Protein AF-X6LEM1-F1 (afdb_monomer_lite)

Radius of gyration: 56.2 Å; chains: 1; bounding box: 98×53×168 Å

Foldseek 3Di:
DDDDDDPDPPDDFPDPDDPVCVVVCQVPPGQANWDDAPLVVLPDRDIDGPVCNVVCCVVCVVVSVVSVVVVVVVVVVVVVVVVVVVVVVVVVVVVVVVVVVVVVVVVVVVVVVVVVVVVVVVVVVVVVVVVVVVVVVVVVVVVVVVVDDDPDDPPPPPDDDDDD

Secondary structure (DSSP, 8-state):
----------------S-GGGHHHHHHHT-TT-EEE-TTGGGT---EEEHHHHHHHHHHTHHHHHHHHHHHHHHHHHHHHHHHHHHHHHHHHHHHHHHHHHHHHHHHHHHHHHHHHHHHHHHHHHHHHHHHHHHHHHHHHHHHHHHT-----------------

pLDDT: mean 88.64, std 16.5, range [39.25, 98.75]

Structure (mmCIF, N/CA/C/O backbone):
data_AF-X6LEM1-F1
#
_entry.id   AF-X6LEM1-F1
#
loop_
_atom_site.group_PDB
_atom_site.id
_atom_site.type_symbol
_atom_site.label_atom_id
_atom_site.label_alt_id
_atom_site.label_comp_id
_atom_site.label_asym_id
_atom_site.label_entity_id
_atom_site.label_seq_id
_atom_site.pdbx_PDB_ins_code
_atom_site.Cartn_x
_atom_site.Cartn_y
_atom_site.Cartn_z
_atom_site.occupancy
_atom_site.B_iso_or_equiv
_atom_site.auth_seq_id
_atom_site.auth_comp_id
_atom_site.auth_asym_id
_atom_site.auth_atom_id
_atom_site.pdbx_PDB_model_num
ATOM 1 N N . GLN A 1 1 ? -36.127 6.067 22.546 1.00 42.09 1 GLN A N 1
ATOM 2 C CA . GLN A 1 1 ? -37.006 6.436 23.670 1.00 42.09 1 GLN A CA 1
ATOM 3 C C . GLN A 1 1 ? -37.015 5.297 24.682 1.00 42.09 1 GLN A C 1
ATOM 5 O O . GLN A 1 1 ? -37.610 4.272 24.396 1.00 42.09 1 GLN A O 1
ATOM 10 N N . GLN A 1 2 ? -36.311 5.453 25.802 1.00 39.25 2 GLN A N 1
ATOM 11 C CA . GLN A 1 2 ? -36.543 4.756 27.075 1.00 39.25 2 GLN A CA 1
ATOM 12 C C . GLN A 1 2 ? -35.743 5.546 28.118 1.00 39.25 2 GLN A C 1
ATOM 14 O O . GLN A 1 2 ? -34.521 5.449 28.180 1.00 39.25 2 GLN A O 1
ATOM 19 N N . LEU A 1 3 ? -36.446 6.439 28.815 1.00 43.25 3 LEU A N 1
ATOM 20 C CA . LEU A 1 3 ? -35.965 7.140 30.000 1.00 43.25 3 LEU A CA 1
ATOM 21 C C . LEU A 1 3 ? -36.114 6.147 31.152 1.00 43.25 3 LEU A C 1
ATOM 23 O O . LEU A 1 3 ? -37.238 5.764 31.473 1.00 43.25 3 LEU A O 1
ATOM 27 N N . ILE A 1 4 ? -34.996 5.676 31.697 1.00 44.19 4 ILE A N 1
ATOM 28 C CA . ILE A 1 4 ? -34.988 4.930 32.952 1.00 44.19 4 ILE A CA 1
ATOM 29 C C . ILE A 1 4 ? -34.729 5.974 34.034 1.00 44.19 4 ILE A C 1
ATOM 31 O O . ILE A 1 4 ? -33.676 6.607 34.069 1.00 44.19 4 ILE A O 1
ATOM 35 N N . ASP A 1 5 ? -35.768 6.203 34.825 1.00 52.66 5 ASP A N 1
ATOM 36 C CA . ASP A 1 5 ? -35.771 6.989 36.048 1.00 52.66 5 ASP A CA 1
ATOM 37 C C . ASP A 1 5 ? -35.060 6.156 37.129 1.00 52.66 5 ASP A C 1
ATOM 39 O O . ASP A 1 5 ? -35.633 5.222 37.690 1.00 52.66 5 ASP A O 1
ATOM 43 N N . GLU A 1 6 ? -33.765 6.406 37.329 1.00 47.38 6 GLU A N 1
ATOM 44 C CA . GLU A 1 6 ? -32.977 5.815 38.413 1.00 47.38 6 GLU A CA 1
ATOM 45 C C . GLU A 1 6 ? -32.971 6.788 39.590 1.00 47.38 6 GLU A C 1
ATOM 47 O O . GLU A 1 6 ? -32.517 7.928 39.464 1.00 47.38 6 GLU A O 1
ATOM 52 N N . GLY A 1 7 ? -33.474 6.326 40.738 1.00 49.59 7 GLY A N 1
ATOM 53 C CA . GLY A 1 7 ? -33.470 7.058 41.999 1.00 49.59 7 GLY A CA 1
ATOM 54 C C . GLY A 1 7 ? -32.094 7.651 42.293 1.00 49.59 7 GLY A C 1
ATOM 55 O O . GLY A 1 7 ? -31.158 6.946 42.662 1.00 49.59 7 GLY A O 1
ATOM 56 N N . ASN A 1 8 ? -31.975 8.965 42.105 1.00 54.59 8 ASN A N 1
ATOM 57 C CA . ASN A 1 8 ? -30.767 9.720 42.395 1.00 54.59 8 ASN A CA 1
ATOM 58 C C . ASN A 1 8 ? -30.574 9.794 43.915 1.00 54.59 8 ASN A C 1
ATOM 60 O O . ASN A 1 8 ? -31.014 10.748 44.561 1.00 54.59 8 ASN A O 1
ATOM 64 N N . GLU A 1 9 ? -29.856 8.827 44.489 1.00 63.34 9 GLU A N 1
ATOM 65 C CA . GLU A 1 9 ? -29.040 9.134 45.660 1.00 63.34 9 GLU A CA 1
ATOM 66 C C . GLU A 1 9 ? -28.117 10.289 45.267 1.00 63.34 9 GLU A C 1
ATOM 68 O O . GLU A 1 9 ? -27.316 10.203 44.334 1.00 63.34 9 GLU A O 1
ATOM 73 N N . LYS A 1 10 ? -28.318 11.435 45.916 1.00 73.56 10 LYS A N 1
ATOM 74 C CA . LYS A 1 10 ? -27.646 12.685 45.581 1.00 73.56 10 LYS A CA 1
ATOM 75 C C . LYS A 1 10 ? -26.188 12.587 46.032 1.00 73.56 10 LYS A C 1
ATOM 77 O O . LYS A 1 10 ? -25.861 12.967 47.153 1.00 73.56 10 LYS A O 1
ATOM 82 N N . ILE A 1 11 ? -25.324 12.046 45.172 1.00 78.12 11 ILE A N 1
ATOM 83 C CA . ILE A 1 11 ? -23.876 12.009 45.400 1.00 78.12 11 ILE A CA 1
ATOM 84 C C . ILE A 1 11 ? -23.400 13.459 45.510 1.00 78.12 11 ILE A C 1
ATOM 86 O O . ILE A 1 11 ? -23.630 14.263 44.606 1.00 78.12 11 ILE A O 1
ATOM 90 N N . ASN A 1 12 ? -22.766 13.800 46.629 1.00 86.44 12 ASN A N 1
ATOM 91 C CA . ASN A 1 12 ? -22.193 15.118 46.866 1.00 86.44 12 ASN A CA 1
ATOM 92 C C . ASN A 1 12 ? -20.684 14.993 47.106 1.00 86.44 12 ASN A C 1
ATOM 94 O O . ASN A 1 12 ? -20.219 13.975 47.617 1.00 86.44 12 ASN A O 1
ATOM 98 N N . CYS A 1 13 ? -19.933 16.027 46.740 1.00 90.75 13 CYS A N 1
ATOM 99 C CA . CYS A 1 13 ? -18.527 16.165 47.101 1.00 90.75 13 CYS A CA 1
ATOM 100 C C . CYS A 1 13 ? -18.437 17.164 48.256 1.00 90.75 13 CYS A C 1
ATOM 102 O O . CYS A 1 13 ? -18.924 18.288 48.148 1.00 90.75 13 CYS A O 1
ATOM 104 N N . ASP A 1 14 ? -17.830 16.752 49.360 1.00 90.81 14 ASP A N 1
ATOM 105 C CA . ASP A 1 14 ? -17.640 17.542 50.577 1.00 90.81 14 ASP A CA 1
ATOM 106 C C . ASP A 1 14 ? -16.186 18.013 50.745 1.00 90.81 14 ASP A C 1
ATOM 108 O O . ASP A 1 14 ? -15.745 18.327 51.852 1.00 90.81 14 ASP A O 1
ATOM 112 N N . PHE A 1 15 ? -15.426 18.078 49.645 1.00 93.69 15 PHE A N 1
ATOM 113 C CA . PHE A 1 15 ? -14.033 18.508 49.667 1.00 93.69 15 PHE A CA 1
ATOM 114 C C . PHE A 1 15 ? -13.891 19.901 50.296 1.00 93.69 15 PHE A C 1
ATOM 116 O O . PHE A 1 15 ? -14.340 20.903 49.743 1.00 93.69 15 PHE A O 1
ATOM 123 N N . ASN A 1 16 ? -13.206 19.956 51.438 1.00 92.81 16 ASN A N 1
ATOM 124 C CA . ASN A 1 16 ? -12.912 21.185 52.177 1.00 92.81 16 ASN A CA 1
ATOM 125 C C . ASN A 1 16 ? -11.396 21.350 52.409 1.00 92.81 16 ASN A C 1
ATOM 127 O O . ASN A 1 16 ? -10.943 21.667 53.508 1.00 92.81 16 ASN A O 1
ATOM 131 N N . GLY A 1 17 ? -10.594 21.030 51.387 1.00 92.56 17 GLY A N 1
ATOM 132 C CA . GLY A 1 17 ? -9.131 21.085 51.432 1.00 92.56 17 GLY A CA 1
ATOM 133 C C . GLY A 1 17 ? -8.534 22.346 50.799 1.00 92.56 17 GLY A C 1
ATOM 134 O O . GLY A 1 17 ? -9.226 23.190 50.237 1.00 92.56 17 GLY A O 1
ATOM 135 N N . GLU A 1 18 ? -7.205 22.462 50.859 1.00 94.94 18 GLU A N 1
ATOM 136 C CA . GLU A 1 18 ? -6.472 23.533 50.176 1.00 94.94 18 GLU A CA 1
ATOM 137 C C . GLU A 1 18 ? -6.657 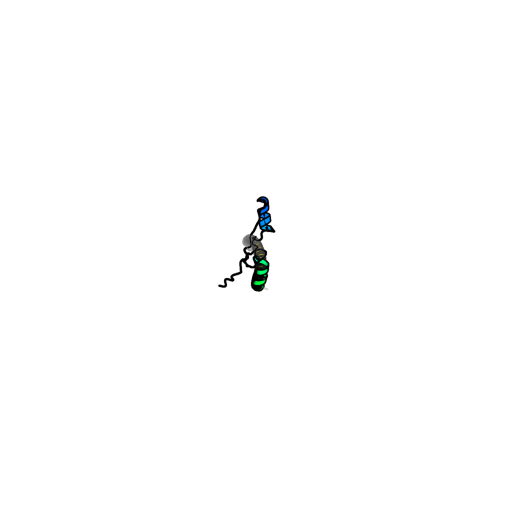23.469 48.654 1.00 94.94 18 GLU A C 1
ATOM 139 O O . GLU A 1 18 ? -6.594 22.392 48.061 1.00 94.94 18 GLU A O 1
ATOM 144 N N . MET A 1 19 ? -6.743 24.633 47.999 1.00 92.19 19 MET A N 1
ATOM 145 C CA . MET A 1 19 ? -6.864 24.741 46.536 1.00 92.19 19 MET A CA 1
ATOM 146 C C . MET A 1 19 ? -5.771 23.961 45.782 1.00 92.19 19 MET A C 1
ATOM 148 O O . MET A 1 19 ? -6.034 23.362 44.745 1.00 92.19 19 MET A O 1
ATOM 152 N N . LYS A 1 20 ? -4.545 23.899 46.326 1.00 95.75 20 LYS A N 1
ATOM 153 C CA . LYS A 1 20 ? -3.427 23.139 45.736 1.00 95.75 20 LYS A CA 1
ATOM 154 C C . LYS A 1 20 ? -3.691 21.628 45.648 1.00 95.75 20 LYS A C 1
ATOM 156 O O . LYS A 1 20 ? -3.052 20.961 44.844 1.00 95.75 20 LYS A O 1
ATOM 161 N N . LYS A 1 21 ? -4.610 21.096 46.461 1.00 94.50 21 LYS A N 1
ATOM 162 C CA . LYS A 1 21 ? -5.002 19.677 46.492 1.00 94.50 21 LYS A CA 1
ATOM 163 C C . LYS A 1 21 ? -6.263 19.386 45.672 1.00 94.50 21 LYS A C 1
ATOM 165 O O . LYS A 1 21 ? -6.665 18.233 45.586 1.00 94.50 21 LYS A O 1
ATOM 170 N N . LEU A 1 22 ? -6.887 20.406 45.074 1.00 92.56 22 LEU A N 1
ATOM 171 C CA . LEU A 1 22 ? -8.146 20.249 44.346 1.00 92.56 22 LEU A CA 1
ATOM 172 C C . LEU A 1 22 ? -8.002 19.323 43.134 1.00 92.56 22 LEU A C 1
ATOM 174 O O . LEU A 1 22 ? -8.814 18.421 42.977 1.00 92.56 22 LEU A O 1
ATOM 178 N N . ASN A 1 23 ? -6.970 19.511 42.308 1.00 92.00 23 ASN A N 1
ATOM 179 C CA . ASN A 1 23 ? -6.772 18.677 41.115 1.00 92.00 23 ASN A CA 1
ATOM 180 C C . ASN A 1 23 ? -6.530 17.212 41.489 1.00 92.00 23 ASN A C 1
ATOM 182 O O . ASN A 1 23 ? -7.180 16.325 40.954 1.00 92.00 23 ASN A O 1
ATOM 186 N N . ASP A 1 24 ? -5.667 16.972 42.478 1.00 93.94 24 ASP A N 1
ATOM 187 C CA . ASP A 1 24 ? -5.421 15.628 43.004 1.00 93.94 24 ASP A CA 1
ATOM 188 C C . ASP A 1 24 ? -6.706 14.981 43.546 1.00 93.94 24 ASP A C 1
ATOM 190 O O . ASP A 1 24 ? -6.990 13.816 43.268 1.00 93.94 24 ASP A O 1
ATOM 194 N N . HIS A 1 25 ? -7.538 15.750 44.256 1.00 93.44 25 HIS A N 1
ATOM 195 C CA . HIS A 1 25 ? -8.850 15.280 44.679 1.00 93.44 25 HIS A CA 1
ATOM 196 C C . HIS A 1 25 ? -9.734 14.923 43.481 1.00 93.44 25 HIS A C 1
ATOM 198 O O . HIS A 1 25 ? -10.260 13.815 43.459 1.00 93.44 25 HIS A O 1
ATOM 204 N N . VAL A 1 26 ? -9.898 15.823 42.505 1.00 89.88 26 VAL A N 1
ATOM 205 C CA . VAL A 1 26 ? -10.730 15.591 41.312 1.00 89.88 26 VAL A CA 1
ATOM 206 C C . VAL A 1 26 ? -10.301 14.317 40.596 1.00 89.88 26 VAL A C 1
ATOM 208 O O . VAL A 1 26 ? -11.139 13.447 40.375 1.00 89.88 26 VAL A O 1
ATOM 211 N N . ASP A 1 27 ? -9.010 14.155 40.328 1.00 88.44 27 ASP A N 1
ATOM 212 C CA . ASP A 1 27 ? -8.512 13.041 39.524 1.00 88.44 27 ASP A CA 1
ATOM 213 C C . ASP A 1 27 ? -8.575 11.703 40.274 1.00 88.44 27 ASP A C 1
ATOM 215 O O . ASP A 1 27 ? -8.965 10.682 39.700 1.00 88.44 27 ASP A O 1
ATOM 219 N N . ASN A 1 28 ? -8.238 11.696 41.569 1.00 88.00 28 ASN A N 1
ATOM 220 C CA . ASN A 1 28 ? -7.981 10.450 42.296 1.00 88.00 28 ASN A CA 1
ATOM 221 C C . ASN A 1 28 ? -9.092 10.040 43.270 1.00 88.00 28 ASN A C 1
ATOM 223 O O . ASN A 1 28 ? -9.246 8.849 43.557 1.00 88.00 28 ASN A O 1
ATOM 227 N N . SER A 1 29 ? -9.851 11.001 43.804 1.00 87.69 29 SER A N 1
ATOM 228 C CA . SER A 1 29 ? -10.697 10.778 44.989 1.00 87.69 29 SER A CA 1
ATOM 229 C C . SER A 1 29 ? -12.124 11.316 44.875 1.00 87.69 29 SER A C 1
ATOM 231 O O . SER A 1 29 ? -12.985 10.904 45.651 1.00 87.69 29 SER A O 1
ATOM 233 N N . CYS A 1 30 ? -12.398 12.233 43.949 1.00 90.56 30 CYS A N 1
ATOM 234 C CA . CYS A 1 30 ? -13.679 12.915 43.871 1.00 90.56 30 CYS A CA 1
ATOM 235 C C . CYS A 1 30 ? -14.769 11.945 43.409 1.00 90.56 30 CYS A C 1
ATOM 237 O O . CYS A 1 30 ? -14.671 11.386 42.313 1.00 90.56 30 CYS A O 1
ATOM 239 N N . PRO A 1 31 ? -15.852 11.768 44.187 1.00 87.31 31 PRO A N 1
ATOM 240 C CA . PRO A 1 31 ? -16.945 10.879 43.802 1.00 87.31 31 PRO A CA 1
ATOM 241 C C . PRO A 1 31 ? -17.724 11.395 42.580 1.00 87.31 31 PRO A C 1
ATOM 243 O O . PRO A 1 31 ? -18.439 10.626 41.940 1.00 87.31 31 PRO A O 1
ATOM 246 N N . LEU A 1 32 ? -17.569 12.683 42.249 1.00 88.75 32 LEU A N 1
ATOM 247 C CA . LEU A 1 32 ? -18.169 13.331 41.083 1.00 88.75 32 LEU A CA 1
ATOM 248 C C . LEU A 1 32 ? -17.285 13.264 39.832 1.00 88.75 32 LEU A C 1
ATOM 250 O O . LEU A 1 32 ? -17.721 13.720 38.777 1.00 88.75 32 LEU A O 1
ATOM 254 N N . ASN A 1 33 ? -16.065 12.722 39.927 1.00 90.81 33 ASN A N 1
ATOM 255 C CA . ASN A 1 33 ? -15.204 12.594 38.759 1.00 90.81 33 ASN A CA 1
ATOM 256 C C . ASN A 1 33 ? -15.846 11.654 37.731 1.00 90.81 33 ASN A C 1
ATOM 258 O O . ASN A 1 33 ? -16.222 10.521 38.058 1.00 90.81 33 ASN A O 1
ATOM 262 N N . LEU A 1 34 ? -15.978 12.137 36.498 1.00 91.44 34 LEU A N 1
ATOM 263 C CA . LEU A 1 34 ? -16.516 11.368 35.387 1.00 91.44 34 LEU A CA 1
ATOM 264 C C . LEU A 1 34 ? -15.378 10.621 34.703 1.00 91.44 34 LEU A C 1
ATOM 266 O O . LEU A 1 34 ? -14.346 11.193 34.366 1.00 91.44 34 LEU A O 1
ATOM 270 N N . LEU A 1 35 ? -15.585 9.328 34.501 1.00 92.19 35 LEU A N 1
ATOM 271 C CA . LEU A 1 35 ? -14.662 8.464 33.793 1.00 92.19 35 LEU A CA 1
ATOM 272 C C . LEU A 1 35 ? -15.266 8.062 32.458 1.00 92.19 35 LEU A C 1
ATOM 274 O O . LEU A 1 35 ? -16.442 7.698 32.367 1.00 92.19 35 LEU A O 1
ATOM 278 N N . ASP A 1 36 ? -14.411 8.067 31.446 1.00 96.25 36 ASP A N 1
ATOM 279 C CA . ASP A 1 36 ? -14.709 7.477 30.154 1.00 96.25 36 ASP A CA 1
ATOM 280 C C . ASP A 1 36 ? -14.981 5.979 30.288 1.00 96.25 36 ASP A C 1
ATOM 282 O O . ASP A 1 36 ? -14.277 5.246 30.995 1.00 96.25 36 ASP A O 1
ATOM 286 N N . CYS A 1 37 ? -15.965 5.490 29.534 1.00 97.25 37 CYS A N 1
ATOM 287 C CA . CYS A 1 37 ? -16.129 4.059 29.343 1.00 97.25 37 CYS A CA 1
ATOM 288 C C . CYS A 1 37 ? -14.854 3.452 28.735 1.00 97.25 37 CYS A C 1
ATOM 290 O O . CYS A 1 37 ? -14.291 3.971 27.770 1.00 97.25 37 CYS A O 1
ATOM 292 N N . TRP A 1 38 ? -14.438 2.283 29.229 1.00 97.19 38 TRP A N 1
ATOM 293 C CA . TRP A 1 38 ? -13.266 1.559 28.713 1.00 97.19 38 TRP A CA 1
ATOM 294 C C . TRP A 1 38 ? -13.376 1.207 27.224 1.00 97.19 38 TRP A C 1
ATOM 296 O O . TRP A 1 38 ? -12.370 0.968 26.561 1.00 97.19 38 TRP A O 1
ATOM 306 N N . TYR A 1 39 ? -14.598 1.209 26.684 1.00 97.94 39 TYR A N 1
ATOM 307 C CA . TYR A 1 39 ? -14.873 0.952 25.277 1.00 97.94 39 TYR A CA 1
ATOM 308 C C . TYR A 1 39 ? -14.931 2.223 24.407 1.00 97.94 39 TYR A C 1
ATOM 310 O O . TYR A 1 39 ? -15.333 2.144 23.243 1.00 97.94 39 TYR A O 1
ATOM 318 N N . LYS A 1 40 ? -14.509 3.391 24.915 1.00 97.75 40 LYS A N 1
ATOM 319 C CA . LYS A 1 40 ? -14.428 4.648 24.145 1.00 97.75 40 LYS A CA 1
ATOM 320 C C . LYS A 1 40 ? -13.619 4.535 22.846 1.00 97.75 40 LYS A C 1
ATOM 322 O O . LYS A 1 40 ? -14.135 4.980 21.820 1.00 97.75 40 LYS A O 1
ATOM 327 N N . PRO A 1 41 ? -12.458 3.845 22.798 1.00 97.56 41 PRO A N 1
ATOM 328 C CA . PRO A 1 41 ? -11.725 3.630 21.545 1.00 97.56 41 PRO A CA 1
ATOM 329 C C . PRO A 1 41 ? -12.508 2.852 20.475 1.00 97.56 41 PRO A C 1
ATOM 331 O O . PRO A 1 41 ? -12.209 2.967 19.290 1.00 97.56 41 PRO A O 1
ATOM 334 N N . PHE A 1 42 ? -13.521 2.077 20.877 1.00 97.56 42 PHE A N 1
ATOM 335 C CA . PHE A 1 42 ? -14.381 1.307 19.973 1.00 97.56 42 PHE A CA 1
ATOM 336 C C . PHE A 1 42 ? -15.694 2.032 19.630 1.00 97.56 42 PHE A C 1
ATOM 338 O O . PHE A 1 42 ? -16.491 1.509 18.852 1.00 97.56 42 PHE A O 1
ATOM 345 N N . GLY A 1 43 ? -15.931 3.225 20.192 1.00 96.69 43 GLY A N 1
ATOM 346 C CA . GLY A 1 43 ? -17.086 4.074 19.886 1.00 96.69 43 GLY A CA 1
ATOM 347 C C . GLY A 1 43 ? -18.132 4.209 20.997 1.00 96.69 43 GLY A C 1
ATOM 348 O O . GLY A 1 43 ? -19.210 4.742 20.739 1.00 96.69 43 GLY A O 1
ATOM 349 N N . CYS A 1 44 ? -17.861 3.754 22.226 1.00 97.94 44 CYS A N 1
ATOM 350 C CA . CYS A 1 44 ? -18.747 4.048 23.356 1.00 97.94 44 CYS A CA 1
ATOM 351 C C . CYS A 1 44 ? -18.490 5.468 23.887 1.00 97.94 44 CYS A C 1
ATOM 353 O O . CYS A 1 44 ? -17.457 5.724 24.493 1.00 97.94 44 CYS A O 1
ATOM 355 N N . ALA A 1 45 ? -19.433 6.389 23.695 1.00 96.88 45 ALA A N 1
ATOM 356 C CA . ALA A 1 45 ? -19.312 7.776 24.158 1.00 96.88 45 ALA A CA 1
ATOM 357 C C . ALA A 1 45 ? -19.870 8.005 25.580 1.00 96.88 45 ALA A C 1
ATOM 359 O O . ALA A 1 45 ? -20.233 9.126 25.921 1.00 96.88 45 ALA A O 1
ATOM 360 N N . HIS A 1 46 ? -20.035 6.945 26.382 1.00 96.12 46 HIS A N 1
ATOM 361 C CA . HIS A 1 46 ? -20.587 7.072 27.730 1.00 96.12 46 HIS A CA 1
ATOM 362 C C . HIS A 1 46 ? -19.514 7.508 28.728 1.00 96.12 46 HIS A C 1
ATOM 364 O O . HIS A 1 46 ? -18.409 6.963 28.735 1.00 96.12 46 HIS A O 1
ATOM 370 N N . GLU A 1 47 ? -19.891 8.437 29.596 1.00 95.31 47 GLU A N 1
ATOM 371 C CA . GLU A 1 47 ? -19.080 8.960 30.690 1.00 95.31 47 GLU A CA 1
ATOM 372 C C . GLU A 1 47 ? -19.920 8.881 31.967 1.00 95.31 47 GLU A C 1
ATOM 374 O O . GLU A 1 47 ? -21.092 9.269 31.978 1.00 95.31 47 GLU A O 1
ATOM 379 N N . CYS A 1 48 ? -19.358 8.329 33.038 1.00 92.75 48 CYS A N 1
ATOM 380 C CA . CYS A 1 48 ? -20.076 8.134 34.297 1.00 92.75 48 CYS A CA 1
ATOM 381 C C . CYS A 1 48 ? -19.123 8.144 35.493 1.00 92.75 48 CYS A C 1
ATOM 383 O O . CYS A 1 48 ? -17.916 7.960 35.341 1.00 92.75 48 CYS A O 1
ATOM 385 N N . THR A 1 49 ? -19.654 8.324 36.703 1.00 90.75 49 THR A N 1
ATOM 386 C CA . THR A 1 49 ? -18.832 8.258 37.918 1.00 90.75 49 THR A CA 1
ATOM 387 C C . THR A 1 49 ? -18.241 6.863 38.111 1.00 90.75 49 THR A C 1
ATOM 389 O O . THR A 1 49 ? -18.787 5.857 37.648 1.00 90.75 49 THR A O 1
ATOM 392 N N . LYS A 1 50 ? -17.141 6.778 38.865 1.00 86.81 50 LYS A N 1
ATOM 393 C CA . LYS A 1 50 ? -16.466 5.505 39.172 1.00 86.81 50 LYS A CA 1
ATOM 394 C C . LYS A 1 50 ? -17.406 4.435 39.745 1.00 86.81 50 LYS A C 1
ATOM 396 O O . LYS A 1 50 ? 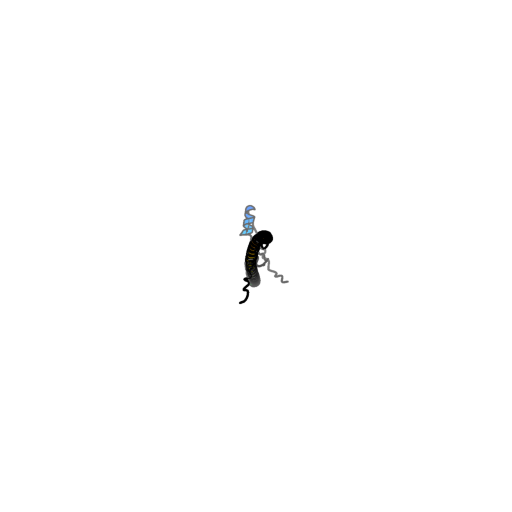-17.245 3.260 39.432 1.00 86.81 50 LYS A O 1
ATOM 401 N N . GLN A 1 51 ? -18.392 4.836 40.551 1.00 85.62 51 GLN A N 1
ATOM 402 C CA . GLN A 1 51 ? -19.383 3.929 41.142 1.00 85.62 51 GLN A CA 1
ATOM 403 C C . GLN A 1 51 ? -20.323 3.328 40.086 1.00 85.62 51 GLN A C 1
ATOM 405 O O . GLN A 1 51 ? -20.592 2.130 40.117 1.00 85.62 51 GLN A O 1
ATOM 410 N N . LYS A 1 52 ? -20.770 4.141 39.121 1.00 91.12 52 LYS A N 1
ATOM 411 C CA . LYS A 1 52 ? -21.697 3.720 38.058 1.00 91.12 52 LYS A CA 1
ATOM 412 C C . LYS A 1 52 ? -21.004 3.027 36.884 1.00 91.12 52 LYS A C 1
ATOM 414 O O . LYS A 1 52 ? -21.659 2.352 36.095 1.00 91.12 52 LYS A O 1
ATOM 419 N N . LEU A 1 53 ? -19.680 3.146 36.772 1.00 92.31 53 LEU A N 1
ATOM 420 C CA . LEU A 1 53 ? -18.922 2.561 35.667 1.00 92.31 53 LEU A CA 1
ATOM 421 C C . LEU A 1 53 ? -19.067 1.038 35.594 1.00 92.31 53 LEU A C 1
ATOM 423 O O . LEU A 1 53 ? -19.323 0.503 34.520 1.00 92.31 53 LEU A O 1
ATOM 427 N N . GLN A 1 54 ? -18.957 0.334 36.722 1.00 93.88 54 GLN A N 1
ATOM 428 C CA . GLN A 1 54 ? -19.061 -1.129 36.730 1.00 93.88 54 GLN A CA 1
ATOM 429 C C . GLN A 1 54 ? -20.464 -1.613 36.342 1.00 93.88 54 GLN A C 1
ATOM 431 O O . GLN A 1 54 ? -20.614 -2.593 35.605 1.00 93.88 54 GLN A O 1
ATOM 436 N N . GLU A 1 55 ? -21.492 -0.904 36.801 1.00 95.56 55 GLU A N 1
ATOM 437 C CA . GLU A 1 55 ? -22.879 -1.157 36.424 1.00 95.56 55 GLU A CA 1
ATOM 438 C C . GLU A 1 55 ? -23.089 -0.922 34.925 1.00 95.56 55 GLU A C 1
ATOM 440 O O . GLU A 1 55 ? -23.568 -1.817 34.227 1.00 95.56 55 GLU A O 1
ATOM 445 N N . HIS A 1 56 ? -22.634 0.219 34.398 1.00 96.56 56 HIS A N 1
ATOM 446 C CA . HIS A 1 56 ? -22.660 0.514 32.966 1.00 96.56 56 HIS A CA 1
ATOM 447 C C . HIS A 1 56 ? -21.982 -0.593 32.140 1.00 96.56 56 HIS A C 1
ATOM 449 O O . HIS A 1 56 ? -22.568 -1.097 31.178 1.00 96.56 56 HIS A O 1
ATOM 455 N N . LEU A 1 57 ? -20.768 -1.006 32.524 1.00 96.38 57 LEU A N 1
ATOM 456 C CA . LEU A 1 57 ? -20.006 -2.052 31.836 1.00 96.38 57 LEU A CA 1
ATOM 457 C C . LEU A 1 57 ? -20.756 -3.391 31.820 1.00 96.38 57 LEU A C 1
ATOM 459 O O . LEU A 1 57 ? -20.766 -4.071 30.792 1.00 96.38 57 LEU A O 1
ATOM 463 N N . THR A 1 58 ? -21.419 -3.735 32.926 1.00 97.06 58 THR A N 1
ATOM 464 C CA . THR A 1 58 ? -22.179 -4.984 33.078 1.00 97.06 58 THR A CA 1
ATOM 465 C C . THR A 1 58 ? -23.483 -4.947 32.279 1.00 97.06 58 THR A C 1
ATOM 467 O O . THR A 1 58 ? -23.742 -5.838 31.469 1.00 97.06 58 THR A O 1
ATOM 470 N N . LEU A 1 59 ? -24.283 -3.887 32.433 1.00 97.50 59 LEU A N 1
ATOM 471 C CA . LEU A 1 59 ? -25.573 -3.729 31.753 1.00 97.50 59 LEU A CA 1
ATOM 472 C C . LEU A 1 59 ? -25.426 -3.591 30.234 1.00 97.50 59 LEU A C 1
ATOM 474 O O . LEU A 1 59 ? -26.314 -3.992 29.478 1.00 97.50 59 LEU A O 1
ATOM 478 N N . LYS A 1 60 ? -24.315 -3.013 29.765 1.00 97.88 60 LYS A N 1
ATOM 479 C CA . LYS A 1 60 ? -24.042 -2.786 28.339 1.00 97.88 60 LYS A CA 1
ATOM 480 C C . LYS A 1 60 ? -23.036 -3.773 27.747 1.00 97.88 60 LYS A C 1
ATOM 482 O O . LYS A 1 60 ? -22.575 -3.551 26.631 1.00 97.88 60 LYS A O 1
ATOM 487 N N . LEU A 1 61 ? -22.747 -4.893 28.418 1.00 97.38 61 LEU A N 1
ATOM 488 C CA . LEU A 1 61 ? -21.748 -5.871 27.968 1.00 97.38 61 LEU A CA 1
ATOM 489 C C . LEU A 1 61 ? -21.959 -6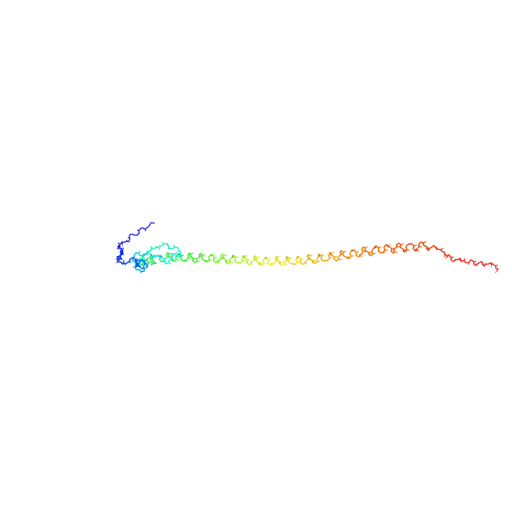.328 26.515 1.00 97.38 61 LEU A C 1
ATOM 491 O O . LEU A 1 61 ? -21.018 -6.325 25.726 1.00 97.38 61 LEU A O 1
ATOM 495 N N . LYS A 1 62 ? -23.199 -6.662 26.133 1.00 98.25 62 LYS A N 1
ATOM 496 C CA . LYS A 1 62 ? -23.522 -7.064 24.753 1.00 98.25 62 LYS A CA 1
ATOM 497 C C . LYS A 1 62 ? -23.231 -5.949 23.743 1.00 98.25 62 LYS A C 1
ATOM 499 O O . LYS A 1 62 ? -22.631 -6.204 22.708 1.00 98.25 62 LYS A O 1
ATOM 504 N N . PHE A 1 63 ? -23.617 -4.714 24.062 1.00 98.25 63 PHE A N 1
ATOM 505 C CA . PHE A 1 63 ? -23.349 -3.554 23.211 1.00 98.25 63 PHE A CA 1
ATOM 506 C C . PHE A 1 63 ? -21.841 -3.330 23.028 1.00 98.25 63 PHE A C 1
ATOM 508 O O . PHE A 1 63 ? -21.380 -3.128 21.908 1.00 98.25 63 PHE A O 1
ATOM 515 N N . HIS A 1 64 ? -21.064 -3.426 24.108 1.00 98.50 64 HIS A N 1
ATOM 516 C CA . HIS A 1 64 ? -19.607 -3.319 24.054 1.00 98.50 64 HIS A CA 1
ATOM 517 C C . HIS A 1 64 ? -18.968 -4.431 23.219 1.00 98.50 64 HIS A C 1
ATOM 519 O O . HIS A 1 64 ? -18.092 -4.158 22.399 1.00 98.50 64 HIS A O 1
ATOM 525 N N . PHE A 1 65 ? -19.443 -5.669 23.367 1.00 98.38 65 PHE A N 1
ATOM 526 C CA . PHE A 1 65 ? -18.996 -6.783 22.538 1.00 98.38 65 PHE A CA 1
ATOM 527 C C . PHE A 1 65 ? -19.275 -6.527 21.049 1.00 98.38 65 PHE A C 1
ATOM 529 O O . PHE A 1 65 ? -18.377 -6.692 20.225 1.00 98.38 65 PHE A O 1
ATOM 536 N N . ASP A 1 66 ? -20.467 -6.033 20.703 1.00 98.62 66 ASP A N 1
ATOM 537 C CA . ASP A 1 66 ? -20.821 -5.698 19.320 1.00 98.62 66 ASP A CA 1
ATOM 538 C C . ASP A 1 66 ? -19.919 -4.592 18.737 1.00 98.62 66 ASP A C 1
ATOM 540 O O . ASP A 1 66 ? -19.569 -4.643 17.554 1.00 98.62 66 ASP A O 1
ATOM 544 N N . LEU A 1 67 ? -19.507 -3.603 19.544 1.00 98.50 67 LEU A N 1
ATOM 545 C CA . LEU A 1 67 ? -18.529 -2.589 19.125 1.00 98.50 67 LEU A CA 1
ATOM 546 C C . LEU A 1 67 ? -17.170 -3.218 18.800 1.00 98.50 67 LEU A C 1
ATOM 548 O O . LEU A 1 67 ? -16.596 -2.931 17.748 1.00 98.50 67 LEU A O 1
ATOM 552 N N . VAL A 1 68 ? -16.676 -4.108 19.665 1.00 98.50 68 VAL A N 1
ATOM 553 C CA . VAL A 1 68 ? -15.397 -4.799 19.449 1.00 98.50 68 VAL A CA 1
ATOM 554 C C . VAL A 1 68 ? -15.454 -5.687 18.208 1.00 98.50 68 VAL A C 1
ATOM 556 O O . VAL A 1 68 ? -14.534 -5.644 17.395 1.00 98.50 68 VAL A O 1
ATOM 559 N N . VAL A 1 69 ? -16.535 -6.446 18.006 1.00 98.56 69 VAL A N 1
ATOM 560 C CA . VAL A 1 69 ? -16.708 -7.279 16.804 1.00 98.56 69 VAL A CA 1
ATOM 561 C C . VAL A 1 69 ? -16.691 -6.421 15.539 1.00 98.56 69 VAL A C 1
ATOM 563 O O . VAL A 1 69 ? -15.933 -6.715 14.615 1.00 98.56 69 VAL A O 1
ATOM 566 N N . LYS A 1 70 ? -17.446 -5.314 15.512 1.00 98.50 70 LYS A N 1
ATOM 567 C CA . LYS A 1 70 ? -17.445 -4.377 14.374 1.00 98.50 70 LYS A CA 1
ATOM 568 C C . LYS A 1 70 ? -16.059 -3.800 14.097 1.00 98.50 70 LYS A C 1
ATOM 570 O O . LYS A 1 70 ? -15.680 -3.660 12.934 1.00 98.50 70 LYS A O 1
ATOM 575 N N . PHE A 1 71 ? -15.311 -3.470 15.146 1.00 98.31 71 PHE A N 1
ATOM 576 C CA . PHE A 1 71 ? -13.946 -2.970 15.027 1.00 98.31 71 PHE A CA 1
ATOM 577 C C . PHE A 1 71 ? -12.984 -4.039 14.488 1.00 98.31 71 PHE A C 1
ATOM 579 O O . PHE A 1 71 ? -12.204 -3.776 13.579 1.00 98.31 71 PHE A O 1
ATOM 586 N N . VAL A 1 72 ? -13.067 -5.277 14.976 1.00 98.50 72 VAL A N 1
ATOM 587 C CA . VAL A 1 72 ? -12.259 -6.389 14.451 1.00 98.50 72 VAL A CA 1
ATOM 588 C C . VAL A 1 72 ? -12.586 -6.658 12.980 1.00 98.50 72 VAL A C 1
ATOM 590 O O . VAL A 1 72 ? -11.682 -6.896 12.179 1.00 98.50 72 VAL A O 1
ATOM 593 N N . ASP A 1 73 ? -13.856 -6.585 12.592 1.00 98.56 73 ASP A N 1
ATOM 594 C CA . ASP A 1 73 ? -14.265 -6.760 11.199 1.00 98.56 73 ASP A CA 1
ATOM 595 C C . ASP A 1 73 ? -13.789 -5.619 10.295 1.00 98.56 73 ASP A C 1
ATOM 597 O O . ASP A 1 73 ? -13.402 -5.872 9.149 1.00 98.56 73 ASP A O 1
ATOM 601 N N . SER A 1 74 ? -13.770 -4.375 10.783 1.00 98.38 74 SER A N 1
ATOM 602 C CA . SER A 1 74 ? -13.189 -3.261 10.027 1.00 98.38 74 SER A CA 1
ATOM 603 C C . SER A 1 74 ? -11.680 -3.443 9.854 1.00 98.38 74 SER A C 1
ATOM 605 O O . SER A 1 74 ? -11.189 -3.317 8.733 1.00 98.38 74 SER A O 1
ATOM 607 N N . LEU A 1 75 ? -10.961 -3.862 10.903 1.00 98.44 75 LEU A N 1
ATOM 608 C CA . LEU A 1 75 ? -9.536 -4.185 10.817 1.00 98.44 75 LEU A CA 1
ATOM 609 C C . LEU A 1 75 ? -9.259 -5.302 9.807 1.00 98.44 75 LEU A C 1
ATOM 611 O O . LEU A 1 75 ? -8.371 -5.155 8.970 1.00 98.44 75 LEU A O 1
ATOM 615 N N . LYS A 1 76 ? -10.035 -6.393 9.824 1.00 98.69 76 LYS A N 1
ATOM 616 C CA . LYS A 1 76 ? -9.907 -7.483 8.839 1.00 98.69 76 LYS A CA 1
ATOM 617 C C . LYS A 1 76 ? -10.081 -6.981 7.406 1.00 98.69 76 LYS A C 1
ATOM 619 O O . LYS A 1 76 ? -9.312 -7.372 6.528 1.00 98.69 76 LYS A O 1
ATOM 624 N N . LYS A 1 77 ? -11.069 -6.112 7.162 1.00 98.62 77 LYS A N 1
ATOM 625 C CA . LYS A 1 77 ? -11.293 -5.505 5.841 1.00 98.62 77 LYS A CA 1
ATOM 626 C C . LYS A 1 77 ? -10.107 -4.644 5.416 1.00 98.62 77 LYS A C 1
ATOM 628 O O . LYS A 1 77 ? -9.627 -4.814 4.302 1.00 98.62 77 LYS A O 1
ATOM 633 N N . THR A 1 78 ? -9.604 -3.784 6.300 1.00 98.62 78 THR A N 1
ATOM 634 C CA . THR A 1 78 ? -8.436 -2.935 6.020 1.00 98.62 78 THR A CA 1
ATOM 635 C C . THR A 1 78 ? -7.188 -3.765 5.734 1.00 98.62 78 THR A C 1
ATOM 637 O O . THR A 1 78 ? -6.491 -3.502 4.761 1.00 98.62 78 THR A O 1
ATOM 640 N N . ILE A 1 79 ? -6.926 -4.813 6.522 1.00 98.75 79 ILE A N 1
ATOM 641 C CA . ILE A 1 79 ? -5.794 -5.722 6.289 1.00 98.75 79 ILE A CA 1
ATOM 642 C C . ILE A 1 79 ? -5.903 -6.371 4.908 1.00 98.75 79 ILE A C 1
ATOM 644 O O . ILE A 1 79 ? -4.917 -6.391 4.175 1.00 98.75 79 ILE A O 1
ATOM 648 N N . LYS A 1 80 ? -7.091 -6.861 4.532 1.00 98.69 80 LYS A N 1
ATOM 649 C CA . LYS A 1 80 ? -7.313 -7.462 3.213 1.00 98.69 80 LYS A CA 1
ATOM 650 C C . LYS A 1 80 ? -7.067 -6.461 2.080 1.00 98.69 80 LYS A C 1
ATOM 652 O O . LYS A 1 80 ? -6.354 -6.785 1.140 1.00 98.69 80 LYS A O 1
ATOM 657 N N . LEU A 1 81 ? -7.599 -5.242 2.195 1.00 98.62 81 LEU A N 1
ATOM 658 C CA . LEU A 1 81 ? -7.376 -4.183 1.205 1.00 98.62 81 LEU A CA 1
ATOM 659 C C . LEU A 1 81 ? -5.884 -3.863 1.047 1.00 98.62 81 LEU A C 1
ATOM 661 O O . LEU A 1 81 ? -5.385 -3.804 -0.073 1.00 98.62 81 LEU A O 1
ATOM 665 N N . ASN A 1 82 ? -5.158 -3.738 2.159 1.00 98.69 82 ASN A N 1
ATOM 666 C CA . ASN A 1 82 ? -3.719 -3.480 2.132 1.00 98.69 82 ASN A CA 1
ATOM 667 C C . ASN A 1 82 ? -2.940 -4.651 1.506 1.00 98.69 82 ASN A C 1
ATOM 669 O O . ASN A 1 82 ? -1.965 -4.434 0.792 1.00 98.69 82 ASN A O 1
ATOM 673 N N . GLN A 1 83 ? -3.355 -5.900 1.748 1.00 98.69 83 GLN A N 1
ATOM 674 C CA . GLN A 1 83 ? -2.759 -7.077 1.105 1.00 98.69 83 GLN A CA 1
ATOM 675 C C . GLN A 1 83 ? -2.986 -7.071 -0.411 1.00 98.69 83 GLN A C 1
ATOM 677 O O . GLN A 1 83 ? -2.039 -7.310 -1.164 1.00 98.69 83 GLN A O 1
ATOM 682 N N . ASP A 1 84 ? -4.204 -6.754 -0.853 1.00 98.50 84 ASP A N 1
ATOM 683 C CA . ASP A 1 84 ? -4.544 -6.645 -2.272 1.00 98.50 84 ASP A CA 1
ATOM 684 C C . ASP A 1 84 ? -3.713 -5.536 -2.949 1.00 98.50 84 ASP A C 1
ATOM 686 O O . ASP A 1 84 ? -3.154 -5.745 -4.028 1.00 98.50 84 ASP A O 1
ATOM 690 N N . GLU A 1 85 ? -3.544 -4.384 -2.292 1.00 98.69 85 GLU A N 1
ATOM 691 C CA . GLU A 1 85 ? -2.705 -3.286 -2.787 1.00 98.69 85 GLU A CA 1
ATOM 692 C C . GLU A 1 85 ? -1.225 -3.684 -2.895 1.00 98.69 85 GLU A C 1
ATOM 694 O O . GLU A 1 85 ? -0.590 -3.430 -3.921 1.00 98.69 85 GLU A O 1
ATOM 699 N N . ILE A 1 86 ? -0.679 -4.378 -1.890 1.00 98.75 86 ILE A N 1
ATOM 700 C CA . ILE A 1 86 ? 0.697 -4.895 -1.926 1.00 98.75 86 ILE A CA 1
ATOM 701 C C . ILE A 1 86 ? 0.899 -5.835 -3.121 1.00 98.75 86 ILE A C 1
ATOM 703 O O . ILE A 1 86 ? 1.927 -5.751 -3.796 1.00 98.75 86 ILE A O 1
ATOM 707 N N . ILE A 1 87 ? -0.063 -6.717 -3.409 1.00 98.75 87 ILE A N 1
ATOM 708 C CA . ILE A 1 87 ? 0.003 -7.620 -4.568 1.00 98.75 87 ILE A CA 1
ATOM 709 C C . ILE A 1 87 ? 0.020 -6.814 -5.873 1.00 98.75 87 ILE A C 1
ATOM 711 O O . ILE A 1 87 ? 0.864 -7.059 -6.736 1.00 98.75 87 ILE A O 1
ATOM 715 N N . GLN A 1 88 ? -0.856 -5.816 -6.007 1.00 98.62 88 GLN A N 1
ATOM 716 C CA . GLN A 1 88 ? -0.902 -4.960 -7.197 1.00 98.62 88 GLN A CA 1
ATOM 717 C C . GLN A 1 88 ? 0.394 -4.167 -7.402 1.00 98.62 88 GLN A C 1
ATOM 719 O O . GLN A 1 88 ? 0.871 -4.035 -8.530 1.00 98.62 88 GLN A O 1
ATOM 724 N N . LEU A 1 89 ? 0.987 -3.652 -6.323 1.00 98.75 89 LEU A N 1
ATOM 725 C CA . LEU A 1 89 ? 2.259 -2.936 -6.389 1.00 98.75 89 LEU A CA 1
ATOM 726 C C . LEU A 1 89 ? 3.407 -3.857 -6.812 1.00 98.75 89 LEU A C 1
ATOM 728 O O . LEU A 1 89 ? 4.190 -3.471 -7.678 1.00 98.75 89 LEU A O 1
ATO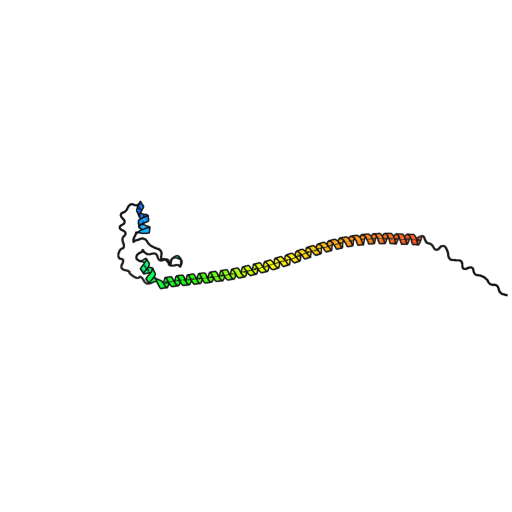M 732 N N . LYS A 1 90 ? 3.472 -5.087 -6.285 1.00 98.69 90 LYS A N 1
ATOM 733 C CA . LYS A 1 90 ? 4.476 -6.083 -6.699 1.00 98.69 90 LYS A CA 1
ATOM 734 C C . LYS A 1 90 ? 4.392 -6.397 -8.193 1.00 98.69 90 LYS A C 1
ATOM 736 O O . LYS A 1 90 ? 5.402 -6.323 -8.883 1.00 98.69 90 LYS A O 1
ATOM 741 N N . LEU A 1 91 ? 3.185 -6.638 -8.710 1.00 98.56 91 LEU A N 1
ATOM 742 C CA . LEU A 1 91 ? 2.971 -6.890 -10.141 1.00 98.56 91 LEU A CA 1
ATOM 743 C C . LEU A 1 91 ? 3.416 -5.713 -11.023 1.00 98.56 91 LEU A C 1
ATOM 745 O O . LEU A 1 91 ? 4.002 -5.914 -12.087 1.00 98.56 91 LEU A O 1
ATOM 749 N N . LYS A 1 92 ? 3.162 -4.473 -10.588 1.00 98.56 92 LYS A N 1
ATOM 750 C CA . LYS A 1 92 ? 3.618 -3.274 -11.311 1.00 98.56 92 LYS A CA 1
ATOM 751 C C . LYS A 1 92 ? 5.140 -3.144 -11.319 1.00 98.56 92 LYS A C 1
ATOM 753 O O . LYS A 1 92 ? 5.690 -2.735 -12.340 1.00 98.56 92 LYS A O 1
ATOM 758 N N . ILE A 1 93 ? 5.806 -3.476 -10.212 1.00 98.62 93 ILE A N 1
ATOM 759 C CA . ILE A 1 93 ? 7.272 -3.472 -10.122 1.00 98.62 93 ILE A CA 1
ATOM 760 C C . ILE A 1 93 ? 7.854 -4.492 -11.105 1.00 98.62 93 ILE A C 1
ATOM 762 O O . ILE A 1 93 ? 8.637 -4.100 -11.964 1.00 98.62 93 ILE A O 1
ATOM 766 N N . GLU A 1 94 ? 7.389 -5.745 -11.074 1.00 98.50 94 GLU A N 1
ATOM 767 C CA . GLU A 1 94 ? 7.860 -6.800 -11.987 1.00 98.50 94 GLU A CA 1
ATOM 768 C C . GLU A 1 94 ? 7.659 -6.430 -13.466 1.00 98.50 94 GLU A C 1
ATOM 770 O O . GLU A 1 94 ? 8.525 -6.666 -14.311 1.00 98.50 94 GLU A O 1
ATOM 775 N N . LEU A 1 95 ? 6.517 -5.819 -13.806 1.00 98.38 95 LEU A N 1
ATOM 776 C CA . LEU A 1 95 ? 6.254 -5.356 -15.169 1.00 98.38 95 LEU A CA 1
ATOM 777 C C . LEU A 1 95 ? 7.222 -4.242 -15.592 1.00 98.38 95 LEU 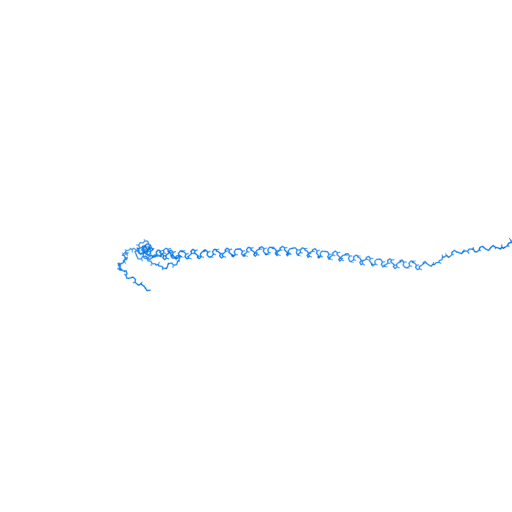A C 1
ATOM 779 O O . LEU A 1 95 ? 7.687 -4.224 -16.732 1.00 98.38 95 LEU A O 1
ATOM 783 N N . ASN A 1 96 ? 7.509 -3.302 -14.694 1.00 98.19 96 ASN A N 1
ATOM 784 C CA . ASN A 1 96 ? 8.434 -2.210 -14.975 1.00 98.19 96 ASN A CA 1
ATOM 785 C C . ASN A 1 96 ? 9.877 -2.700 -15.105 1.00 98.19 96 ASN A C 1
ATOM 787 O O . ASN A 1 96 ? 10.595 -2.205 -15.970 1.00 98.19 96 ASN A O 1
ATOM 791 N N . GLU A 1 97 ? 10.287 -3.688 -14.311 1.00 98.25 97 GLU A N 1
ATOM 792 C CA . GLU A 1 97 ? 11.599 -4.328 -14.435 1.00 98.25 97 GLU A CA 1
ATOM 793 C C . GLU A 1 97 ? 11.763 -5.003 -15.801 1.00 98.25 97 GLU A C 1
ATOM 795 O O . GLU A 1 97 ? 12.768 -4.779 -16.475 1.00 98.25 97 GLU A O 1
ATOM 800 N N . LYS A 1 98 ? 10.746 -5.740 -16.273 1.00 98.06 98 LYS A N 1
ATOM 801 C CA . LYS A 1 98 ? 10.760 -6.334 -17.624 1.00 98.06 98 LYS A CA 1
ATOM 802 C C . LYS A 1 98 ? 10.883 -5.277 -18.716 1.00 98.06 98 LYS A C 1
ATOM 804 O O . LYS A 1 98 ? 11.737 -5.400 -19.587 1.00 98.06 98 LYS A O 1
ATOM 809 N N . LYS A 1 99 ? 10.093 -4.202 -18.631 1.00 98.12 99 LYS A N 1
ATOM 810 C CA . LYS A 1 99 ? 10.181 -3.077 -19.578 1.00 98.12 99 LYS A CA 1
ATOM 811 C C . LYS A 1 99 ? 11.554 -2.413 -19.563 1.00 98.12 99 LYS A C 1
ATOM 813 O O . LYS A 1 99 ? 12.048 -1.992 -20.604 1.00 98.12 99 LYS A O 1
ATOM 818 N N . TYR A 1 100 ? 12.159 -2.271 -18.387 1.00 97.75 100 TYR A N 1
ATOM 819 C CA . TYR A 1 100 ? 13.495 -1.702 -18.265 1.00 97.75 100 TYR A CA 1
ATOM 820 C C . TYR A 1 100 ? 14.534 -2.589 -18.954 1.00 97.75 100 TYR A C 1
AT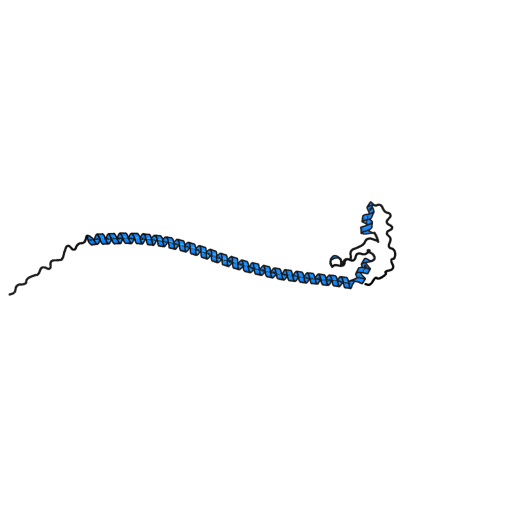OM 822 O O . TYR A 1 100 ? 15.368 -2.076 -19.698 1.00 97.75 100 TYR A O 1
ATOM 830 N N . GLU A 1 101 ? 14.445 -3.906 -18.779 1.00 97.56 101 GLU A N 1
ATOM 831 C CA . GLU A 1 101 ? 15.358 -4.841 -19.433 1.00 97.56 101 GLU A CA 1
ATOM 832 C C . GLU A 1 101 ? 15.167 -4.879 -20.957 1.00 97.56 101 GLU A C 1
ATOM 834 O O . GLU A 1 101 ? 16.145 -4.798 -21.698 1.00 97.56 101 GLU A O 1
ATOM 839 N N . GLU A 1 102 ? 13.922 -4.887 -21.441 1.00 97.62 102 GLU A N 1
ATOM 840 C CA . GLU A 1 102 ? 13.607 -4.761 -22.872 1.00 97.62 102 GLU A CA 1
ATOM 841 C C . GLU A 1 102 ? 14.211 -3.479 -23.467 1.00 97.62 102 GLU A C 1
ATOM 843 O O . GLU A 1 102 ? 14.882 -3.514 -24.500 1.00 97.62 102 GLU A O 1
ATOM 848 N N . ASN A 1 103 ? 14.054 -2.346 -22.776 1.00 97.69 103 ASN A N 1
ATOM 849 C CA . ASN A 1 103 ? 14.642 -1.077 -23.201 1.00 97.69 103 ASN A CA 1
ATOM 850 C C . ASN A 1 103 ? 16.175 -1.123 -23.218 1.00 97.69 103 ASN A C 1
ATOM 852 O O . ASN A 1 103 ? 16.791 -0.563 -24.125 1.00 97.69 103 ASN A O 1
ATOM 856 N N . ARG A 1 104 ? 16.813 -1.791 -22.249 1.00 97.56 104 ARG A N 1
ATOM 857 C CA . ARG A 1 104 ? 18.274 -1.964 -22.235 1.00 97.56 104 ARG A CA 1
ATOM 858 C C . ARG A 1 104 ? 18.763 -2.758 -23.442 1.00 97.56 104 ARG A C 1
ATOM 860 O O . ARG A 1 104 ? 19.760 -2.366 -24.048 1.00 97.56 104 ARG A O 1
ATOM 867 N N . ILE A 1 105 ? 18.064 -3.833 -23.804 1.00 97.94 105 ILE A N 1
ATOM 868 C CA . ILE A 1 105 ? 18.385 -4.638 -24.990 1.00 97.94 105 ILE A CA 1
ATOM 869 C C . ILE A 1 105 ? 18.275 -3.776 -26.253 1.00 97.94 105 ILE A C 1
ATOM 871 O O . ILE A 1 105 ? 19.242 -3.689 -27.008 1.00 97.94 105 ILE A O 1
ATOM 875 N N . LEU A 1 106 ? 17.164 -3.052 -26.425 1.00 97.81 106 LEU A N 1
ATOM 876 C CA . LEU A 1 106 ? 16.946 -2.165 -27.576 1.00 97.81 106 LEU A CA 1
ATOM 877 C C . LEU A 1 106 ? 18.020 -1.074 -27.699 1.00 97.81 106 LEU A C 1
ATOM 879 O O . LEU A 1 106 ? 18.486 -0.768 -28.797 1.00 97.81 106 LEU A O 1
ATOM 883 N N . ILE A 1 107 ? 18.447 -0.485 -26.577 1.00 97.75 107 ILE A N 1
ATOM 884 C CA . ILE A 1 107 ? 19.530 0.510 -26.567 1.00 97.75 107 ILE A CA 1
ATOM 885 C C . ILE A 1 107 ? 20.840 -0.117 -27.054 1.00 97.75 107 ILE A C 1
ATOM 887 O O . ILE A 1 107 ? 21.523 0.469 -27.895 1.00 97.75 107 ILE A O 1
ATOM 891 N N . ASN A 1 108 ? 21.183 -1.312 -26.569 1.00 97.31 108 ASN A N 1
ATOM 892 C CA . ASN A 1 108 ? 22.400 -2.010 -26.982 1.00 97.31 108 ASN A CA 1
ATOM 893 C C . ASN A 1 108 ? 22.372 -2.387 -28.472 1.00 97.31 108 ASN A C 1
ATOM 895 O O . ASN A 1 108 ? 23.379 -2.224 -29.166 1.00 97.31 108 ASN A O 1
ATOM 899 N N . GLU A 1 109 ? 21.226 -2.842 -28.981 1.00 97.69 109 GLU A N 1
ATOM 900 C CA . GLU A 1 109 ? 21.032 -3.130 -30.406 1.00 97.69 109 GLU A CA 1
ATOM 901 C C . GLU A 1 109 ? 21.209 -1.871 -31.258 1.00 97.69 109 GLU A C 1
ATOM 903 O O . GLU A 1 109 ? 21.949 -1.891 -32.245 1.00 97.69 109 GLU A O 1
ATOM 908 N N . ASN A 1 110 ? 20.617 -0.749 -30.839 1.00 97.56 110 ASN A N 1
ATOM 909 C CA . ASN A 1 110 ? 20.779 0.538 -31.513 1.00 97.56 110 ASN A CA 1
ATOM 910 C C . ASN A 1 110 ? 22.244 0.992 -31.552 1.00 97.56 110 ASN A C 1
ATOM 912 O O . ASN A 1 110 ? 22.725 1.405 -32.608 1.00 97.56 110 ASN A O 1
ATOM 916 N N . ILE A 1 111 ? 22.980 0.869 -30.442 1.00 98.00 111 ILE A N 1
ATOM 917 C CA . ILE A 1 111 ? 24.415 1.195 -30.394 1.00 98.00 111 ILE A CA 1
ATOM 918 C C . ILE A 1 111 ? 25.201 0.305 -31.367 1.00 98.00 111 ILE A C 1
ATOM 920 O O . ILE A 1 111 ? 26.023 0.807 -32.135 1.00 98.00 111 ILE A O 1
ATOM 924 N N . SER A 1 112 ? 24.929 -1.004 -31.383 1.00 97.94 112 SER A N 1
ATOM 925 C CA . SER A 1 112 ? 25.583 -1.943 -32.304 1.00 97.94 112 SER A CA 1
ATOM 926 C C . SER A 1 112 ? 25.307 -1.602 -33.772 1.00 97.94 112 SER A C 1
ATOM 928 O O . SER A 1 112 ? 26.222 -1.626 -34.599 1.00 97.94 112 SER A O 1
ATOM 930 N N . MET A 1 113 ? 24.064 -1.242 -34.106 1.00 97.62 113 MET A N 1
ATOM 931 C CA . MET A 1 113 ? 23.693 -0.818 -35.456 1.00 97.62 113 MET A CA 1
ATOM 932 C C . MET A 1 113 ? 24.414 0.463 -35.878 1.00 97.62 113 MET A C 1
ATOM 934 O O . MET A 1 113 ? 24.910 0.533 -37.002 1.00 97.62 113 MET A O 1
ATOM 938 N N . GLU A 1 114 ? 24.512 1.458 -34.997 1.00 97.75 114 GLU A N 1
ATOM 939 C CA . GLU A 1 114 ? 25.229 2.703 -35.291 1.00 97.75 114 GLU A CA 1
ATOM 940 C C . GLU A 1 114 ? 26.730 2.477 -35.517 1.00 97.75 114 GLU A C 1
ATOM 942 O O . GLU A 1 114 ? 27.314 3.081 -36.418 1.00 97.75 114 GLU A O 1
ATOM 947 N N . LEU A 1 115 ? 27.357 1.559 -34.774 1.00 97.56 115 LEU A N 1
ATOM 948 C CA . LEU A 1 115 ? 28.751 1.173 -35.019 1.00 97.56 115 LEU A CA 1
ATOM 949 C C . LEU A 1 115 ? 28.926 0.518 -36.397 1.00 97.56 115 LEU A C 1
ATOM 951 O O . LEU A 1 115 ? 29.782 0.944 -37.171 1.00 97.56 115 LEU A O 1
ATOM 955 N N . LYS A 1 116 ? 28.061 -0.438 -36.758 1.00 97.62 116 LYS A N 1
ATOM 956 C CA . LYS A 1 116 ? 28.101 -1.092 -38.079 1.00 97.62 116 LYS A CA 1
ATOM 957 C C . LYS A 1 116 ? 27.884 -0.110 -39.231 1.00 97.62 116 LYS A C 1
ATOM 959 O O . LYS A 1 116 ? 28.520 -0.243 -40.274 1.00 97.62 116 LYS A O 1
ATOM 964 N N . LYS A 1 117 ? 27.007 0.886 -39.062 1.00 97.62 117 LYS A N 1
ATOM 965 C CA . LYS A 1 117 ? 26.803 1.946 -40.065 1.00 97.62 117 LYS A CA 1
ATOM 966 C C . LYS A 1 117 ? 28.074 2.763 -40.294 1.00 97.62 117 LYS A C 1
ATOM 968 O O . LYS A 1 117 ? 28.387 3.066 -41.443 1.00 97.62 117 LYS A O 1
ATOM 973 N N . LYS A 1 118 ? 28.810 3.100 -39.228 1.00 97.25 118 LYS A N 1
ATOM 974 C CA . LYS A 1 118 ? 30.091 3.817 -39.335 1.00 97.25 118 LYS A CA 1
ATOM 975 C C . LYS A 1 118 ? 31.139 2.991 -40.078 1.00 97.25 118 LYS A C 1
ATOM 977 O O . LYS A 1 118 ? 31.723 3.497 -41.028 1.00 97.25 118 LYS A O 1
ATOM 982 N N . GLU A 1 119 ? 31.293 1.713 -39.728 1.00 97.44 119 GLU A N 1
ATOM 983 C CA . GLU A 1 119 ? 32.204 0.799 -40.437 1.00 97.44 119 GLU A CA 1
ATOM 984 C C . GLU A 1 119 ? 31.847 0.663 -41.925 1.00 97.44 119 GLU A C 1
ATOM 986 O O . GLU A 1 119 ? 32.723 0.627 -42.789 1.00 97.44 119 GLU A O 1
ATOM 991 N N . PHE A 1 120 ? 30.551 0.596 -42.248 1.00 97.00 120 PHE A N 1
ATOM 992 C CA . PHE A 1 120 ? 30.095 0.527 -43.634 1.00 97.00 120 PHE A CA 1
ATOM 993 C C . PHE A 1 120 ? 30.448 1.800 -44.412 1.00 97.00 120 PHE A C 1
ATOM 995 O O . PHE A 1 120 ? 30.911 1.717 -45.547 1.00 97.00 120 PHE A O 1
ATOM 1002 N N . LEU A 1 121 ? 30.279 2.972 -43.793 1.00 97.62 121 LEU A N 1
ATOM 1003 C CA . LEU A 1 121 ? 30.623 4.257 -44.399 1.00 97.62 121 LEU A CA 1
ATOM 1004 C C . LEU A 1 121 ? 32.132 4.393 -44.656 1.00 97.62 121 LEU A C 1
ATOM 1006 O O . LEU A 1 121 ? 32.535 4.924 -45.689 1.00 97.62 121 LEU A O 1
ATOM 1010 N N . GLU A 1 122 ? 32.970 3.904 -43.741 1.00 97.75 122 GLU A N 1
ATOM 1011 C CA . GLU A 1 122 ? 34.426 3.871 -43.922 1.00 97.75 122 GLU A CA 1
ATOM 1012 C C . GLU A 1 122 ? 34.819 2.999 -45.120 1.00 97.75 122 GLU A C 1
ATOM 1014 O O . GLU A 1 122 ? 35.536 3.464 -46.008 1.00 97.75 122 GLU A O 1
ATOM 1019 N N . LYS A 1 123 ? 34.264 1.785 -45.213 1.00 97.69 123 LYS A N 1
ATOM 1020 C CA . LYS A 1 123 ? 34.499 0.883 -46.352 1.00 97.69 123 LYS A CA 1
ATOM 1021 C C . LYS A 1 123 ? 34.005 1.463 -47.677 1.00 97.69 123 LYS A C 1
ATOM 1023 O O . LYS A 1 123 ? 34.685 1.329 -48.691 1.00 97.69 123 LYS A O 1
ATOM 1028 N N . ASP A 1 124 ? 32.856 2.135 -47.685 1.00 97.94 124 ASP A N 1
ATOM 1029 C CA . ASP A 1 124 ? 32.324 2.804 -48.880 1.00 97.94 124 ASP A CA 1
ATOM 1030 C C . ASP A 1 124 ? 33.271 3.913 -49.379 1.00 97.94 124 ASP A C 1
ATOM 1032 O O . ASP A 1 124 ? 33.519 4.053 -50.579 1.00 97.94 124 ASP A O 1
ATOM 1036 N N . ASN A 1 125 ? 33.881 4.667 -48.459 1.00 97.56 125 ASN A N 1
ATOM 1037 C CA . ASN A 1 125 ? 34.883 5.676 -48.804 1.00 97.56 125 ASN A CA 1
ATOM 1038 C C . ASN A 1 125 ? 36.172 5.058 -49.374 1.00 97.56 125 ASN A C 1
ATOM 1040 O O . ASN A 1 125 ? 36.748 5.612 -50.316 1.00 97.56 125 ASN A O 1
ATOM 1044 N N . GLU A 1 126 ? 36.618 3.917 -48.843 1.00 98.00 126 GLU A N 1
ATOM 1045 C CA . GLU A 1 126 ? 37.764 3.171 -49.380 1.00 98.00 126 GLU A CA 1
ATOM 1046 C C . GLU A 1 126 ? 37.491 2.639 -50.789 1.00 98.00 126 GLU A C 1
ATOM 1048 O O . GLU A 1 126 ? 38.317 2.832 -51.685 1.00 98.00 126 GLU A O 1
ATOM 1053 N N . ILE A 1 127 ? 36.313 2.049 -51.018 1.00 98.19 127 ILE A N 1
ATOM 1054 C CA . ILE A 1 127 ? 35.883 1.570 -52.339 1.00 98.19 127 ILE A CA 1
ATOM 1055 C C . ILE A 1 127 ? 35.918 2.718 -53.350 1.00 98.19 127 ILE A C 1
ATOM 1057 O O . ILE A 1 127 ? 36.577 2.601 -54.382 1.00 98.19 127 ILE A O 1
ATOM 1061 N N . LYS A 1 128 ? 35.324 3.872 -53.021 1.00 98.12 128 LYS A N 1
ATOM 1062 C CA . LYS A 1 128 ? 35.346 5.060 -53.894 1.00 98.12 128 LYS A CA 1
ATOM 1063 C C . LYS A 1 128 ? 36.759 5.546 -54.207 1.00 98.12 128 LYS A C 1
ATOM 1065 O O . LYS A 1 128 ? 36.998 6.114 -55.275 1.00 98.12 128 LYS A O 1
ATOM 1070 N N . LYS A 1 129 ? 37.707 5.392 -53.278 1.00 97.94 129 LYS A N 1
ATOM 1071 C CA . LYS A 1 129 ? 39.112 5.745 -53.513 1.00 97.94 129 LYS A CA 1
ATOM 1072 C C . LYS A 1 129 ? 39.762 4.768 -54.496 1.00 97.94 129 LYS A C 1
ATOM 1074 O O . LYS A 1 129 ? 40.378 5.221 -55.459 1.00 97.94 129 LYS A O 1
ATOM 1079 N N . LEU A 1 130 ? 39.569 3.465 -54.294 1.00 98.00 130 LEU A N 1
ATOM 1080 C CA . LEU A 1 130 ? 40.077 2.416 -55.182 1.00 98.00 130 LEU A CA 1
ATOM 1081 C C . LEU A 1 130 ? 39.482 2.513 -56.593 1.00 98.00 130 LEU A C 1
ATOM 1083 O O . LEU A 1 130 ? 40.210 2.388 -57.574 1.00 98.00 130 LEU A O 1
ATOM 1087 N N . GLU A 1 131 ? 38.189 2.815 -56.722 1.00 97.81 131 GLU A N 1
ATOM 1088 C CA . GLU A 1 131 ? 37.531 3.036 -58.017 1.00 97.81 131 GLU A CA 1
ATOM 1089 C C . GLU A 1 131 ? 38.194 4.171 -58.808 1.00 97.81 131 GLU A C 1
ATOM 1091 O O . GLU A 1 131 ? 38.474 4.024 -59.999 1.00 97.81 131 GLU A O 1
ATOM 1096 N N . LYS A 1 132 ? 38.521 5.288 -58.144 1.00 97.62 132 LYS A N 1
ATOM 1097 C CA . LYS A 1 132 ? 39.241 6.406 -58.776 1.00 97.62 132 LYS A CA 1
ATOM 1098 C C . LYS A 1 132 ? 40.644 6.007 -59.229 1.00 97.62 132 LYS A C 1
ATOM 1100 O O . LYS A 1 132 ? 41.093 6.467 -60.277 1.00 97.62 132 LYS A O 1
ATOM 1105 N N . GLU A 1 133 ? 41.351 5.195 -58.448 1.00 97.56 133 GLU A N 1
ATOM 1106 C CA . GLU A 1 133 ? 42.679 4.687 -58.814 1.00 97.56 133 GLU A CA 1
ATOM 1107 C C . GLU A 1 133 ? 42.606 3.729 -60.013 1.00 97.56 133 GLU A C 1
ATOM 1109 O O . GLU A 1 133 ? 43.382 3.875 -60.957 1.00 97.56 133 GLU A O 1
ATOM 1114 N N . LEU A 1 134 ? 41.620 2.827 -60.041 1.00 97.62 134 LEU A N 1
ATOM 1115 C CA . LEU A 1 134 ? 41.381 1.919 -61.166 1.00 97.62 134 LEU A CA 1
ATOM 1116 C C . LEU A 1 134 ? 41.061 2.662 -62.467 1.00 97.62 134 LEU A C 1
ATOM 1118 O O . LEU A 1 134 ? 41.556 2.268 -63.523 1.00 97.62 134 LEU A O 1
ATOM 1122 N N . ILE A 1 135 ? 40.267 3.736 -62.407 1.00 97.88 135 ILE A N 1
ATOM 1123 C CA . ILE A 1 135 ? 39.980 4.582 -63.576 1.00 97.88 135 ILE A CA 1
ATOM 1124 C C . ILE A 1 135 ? 41.277 5.197 -64.120 1.00 97.88 135 ILE A C 1
ATOM 1126 O O . ILE A 1 135 ? 41.559 5.066 -65.308 1.00 97.88 135 ILE A O 1
ATOM 1130 N N . LYS A 1 136 ? 42.121 5.778 -63.256 1.00 97.44 136 LYS A N 1
ATOM 1131 C CA . LYS A 1 136 ? 43.408 6.365 -63.676 1.00 97.44 136 LYS A CA 1
ATOM 1132 C C . LYS A 1 136 ? 44.328 5.345 -64.350 1.00 97.44 136 LYS A C 1
ATOM 1134 O O . LYS A 1 136 ? 44.927 5.654 -65.379 1.00 97.44 136 LYS A O 1
ATOM 1139 N N . LEU A 1 137 ? 44.434 4.144 -63.775 1.00 97.50 137 LEU A N 1
ATOM 1140 C CA . LEU A 1 137 ? 45.237 3.055 -64.339 1.00 97.50 137 LEU A CA 1
ATOM 1141 C C . LEU A 1 137 ? 44.681 2.580 -65.687 1.00 97.50 137 LEU A C 1
ATOM 1143 O O . LEU A 1 137 ? 45.451 2.321 -66.611 1.00 97.50 137 LEU A O 1
ATOM 1147 N N . ARG A 1 138 ? 43.352 2.492 -65.829 1.00 96.69 138 ARG A N 1
ATOM 1148 C CA . ARG A 1 138 ? 42.707 2.164 -67.108 1.00 96.69 138 ARG A CA 1
ATOM 1149 C C . ARG A 1 138 ? 43.071 3.186 -68.186 1.00 96.69 138 ARG A C 1
ATOM 1151 O O . ARG A 1 138 ? 43.520 2.780 -69.256 1.00 96.69 138 ARG A O 1
ATOM 1158 N N . ASP A 1 139 ? 42.937 4.476 -67.886 1.00 95.94 139 ASP A N 1
ATOM 1159 C CA . ASP A 1 139 ? 43.263 5.556 -68.825 1.00 95.94 139 ASP A CA 1
ATOM 1160 C C . ASP A 1 139 ? 44.742 5.505 -69.247 1.00 95.94 139 ASP A C 1
ATOM 1162 O O . ASP A 1 139 ? 45.094 5.760 -70.400 1.00 95.94 139 ASP A O 1
ATOM 1166 N N . GLU A 1 140 ? 45.638 5.161 -68.320 1.00 95.81 140 GLU A N 1
ATOM 1167 C CA . GLU A 1 140 ? 47.064 4.999 -68.602 1.00 95.81 140 GLU A CA 1
ATOM 1168 C C . GLU A 1 140 ? 47.354 3.811 -69.528 1.00 95.81 140 GLU A C 1
ATOM 1170 O O . GLU A 1 140 ? 48.098 3.957 -70.501 1.00 95.81 140 GLU A O 1
ATOM 1175 N N . ILE A 1 141 ? 46.720 2.661 -69.285 1.00 95.00 141 ILE A N 1
ATOM 1176 C CA . ILE A 1 141 ? 46.819 1.484 -70.159 1.00 95.00 141 ILE A CA 1
ATOM 1177 C C . ILE A 1 141 ? 46.322 1.810 -71.575 1.00 95.00 141 ILE A C 1
ATOM 1179 O O . ILE A 1 141 ? 46.947 1.392 -72.554 1.00 95.00 141 ILE A O 1
ATOM 1183 N N . GLU A 1 142 ? 45.219 2.551 -71.711 1.00 93.81 142 GLU A N 1
ATOM 1184 C CA . GLU A 1 142 ? 44.688 2.969 -73.015 1.00 93.81 142 GLU A CA 1
ATOM 1185 C C . GLU A 1 142 ? 45.660 3.889 -73.767 1.00 93.81 142 GLU A C 1
ATOM 1187 O O . GLU A 1 142 ? 45.927 3.657 -74.951 1.00 93.81 142 GLU A O 1
ATOM 1192 N N . ARG A 1 143 ? 46.280 4.860 -73.077 1.00 92.56 143 ARG A N 1
ATOM 1193 C CA . ARG A 1 143 ? 47.332 5.713 -73.660 1.00 92.56 143 ARG A CA 1
ATOM 1194 C C . ARG A 1 143 ? 48.528 4.901 -74.160 1.00 92.56 143 ARG A C 1
ATOM 1196 O O . ARG A 1 143 ? 49.012 5.143 -75.265 1.00 92.56 143 ARG A O 1
ATOM 1203 N N . LEU A 1 144 ? 48.998 3.927 -73.377 1.00 92.56 144 LEU A N 1
ATOM 1204 C CA . LEU A 1 144 ? 50.129 3.077 -73.765 1.00 92.56 144 LEU A CA 1
ATOM 1205 C C . LEU A 1 144 ? 49.807 2.205 -74.986 1.00 92.56 144 LEU A C 1
ATOM 1207 O O . LEU A 1 144 ? 50.656 2.056 -75.862 1.00 92.56 144 LEU A O 1
ATOM 1211 N N . LYS A 1 145 ? 48.580 1.679 -75.094 1.00 89.38 145 LYS A N 1
ATOM 1212 C CA . LYS A 1 145 ? 48.141 0.889 -76.259 1.00 89.38 145 LYS A CA 1
ATOM 1213 C C . LYS A 1 145 ? 48.087 1.707 -77.553 1.00 89.38 145 LYS A C 1
ATOM 1215 O O . LYS A 1 145 ? 48.448 1.175 -78.598 1.00 89.38 145 LYS A O 1
ATOM 1220 N N . GLY A 1 146 ? 47.690 2.982 -77.503 1.00 78.62 146 GLY A N 1
ATOM 1221 C CA . GLY A 1 146 ? 47.643 3.860 -78.685 1.00 78.62 146 GLY A CA 1
ATOM 1222 C C . GLY A 1 146 ? 49.013 4.135 -79.323 1.00 78.62 146 GLY A C 1
ATOM 1223 O O . GLY A 1 146 ? 49.108 4.318 -80.535 1.00 78.62 146 GLY A O 1
ATOM 1224 N N . ASN A 1 147 ? 50.088 4.086 -78.531 1.00 68.62 147 ASN A N 1
ATOM 1225 C CA . ASN A 1 147 ? 51.462 4.276 -79.011 1.00 68.62 147 ASN A CA 1
ATOM 1226 C C . ASN A 1 147 ? 52.062 3.016 -79.662 1.00 68.62 147 ASN A C 1
ATOM 1228 O O . ASN A 1 147 ? 53.117 3.089 -80.291 1.00 68.62 147 ASN A O 1
ATOM 1232 N N . VAL A 1 148 ? 51.390 1.865 -79.556 1.00 64.25 148 VAL A N 1
ATOM 1233 C CA . VAL A 1 148 ? 51.785 0.618 -80.220 1.00 64.25 148 VAL A CA 1
ATOM 1234 C C . VAL A 1 148 ? 51.024 0.502 -81.546 1.00 64.25 148 VAL A C 1
ATOM 1236 O O . VAL A 1 148 ? 50.070 -0.258 -81.682 1.00 64.25 148 VAL A O 1
ATOM 1239 N N . SER A 1 149 ? 51.435 1.275 -82.553 1.00 57.53 149 SER A N 1
ATOM 1240 C CA . SER A 1 149 ? 51.033 1.004 -83.942 1.00 57.53 149 SER A CA 1
ATOM 1241 C C . SER A 1 149 ? 51.800 -0.214 -84.490 1.00 57.53 149 SER A C 1
ATOM 1243 O O . SER A 1 149 ? 52.970 -0.400 -84.147 1.00 57.53 149 SER A O 1
ATOM 1245 N N . PRO A 1 150 ? 51.191 -1.053 -85.351 1.00 53.75 150 PRO A N 1
ATOM 1246 C CA . PRO A 1 150 ? 51.741 -2.346 -85.750 1.00 53.75 150 PRO A CA 1
ATOM 1247 C C . PRO A 1 150 ? 52.856 -2.192 -86.794 1.00 53.75 150 PRO A C 1
ATOM 1249 O O . PRO A 1 150 ? 52.635 -2.327 -87.997 1.00 53.75 150 PRO A O 1
ATOM 1252 N N . SER A 1 151 ? 54.088 -1.950 -86.355 1.00 51.72 151 SER A N 1
ATOM 1253 C CA . SER A 1 151 ? 55.265 -2.112 -87.205 1.00 51.72 151 SER A CA 1
ATOM 1254 C C . SER A 1 151 ? 55.824 -3.530 -87.049 1.00 51.72 151 SER A C 1
ATOM 1256 O O . SER A 1 151 ? 56.702 -3.783 -86.241 1.00 51.72 151 SER A O 1
ATOM 1258 N N . HIS A 1 152 ? 55.312 -4.450 -87.871 1.00 51.94 152 HIS A N 1
ATOM 1259 C CA . HIS A 1 152 ? 56.056 -5.498 -88.599 1.00 51.94 152 HIS A CA 1
ATOM 1260 C C . HIS A 1 152 ? 55.157 -6.704 -88.884 1.00 51.94 152 HIS A C 1
ATOM 1262 O O . HIS A 1 152 ? 55.072 -7.666 -88.126 1.00 51.94 152 HIS A O 1
ATOM 1268 N N . SER A 1 153 ? 54.530 -6.678 -90.058 1.00 48.75 153 SER A N 1
ATOM 1269 C CA . SER A 1 153 ? 54.146 -7.894 -90.761 1.00 48.75 153 SER A CA 1
ATOM 1270 C C . SER A 1 153 ? 55.420 -8.645 -91.194 1.00 48.75 153 SER A C 1
ATOM 1272 O O . SER A 1 153 ? 56.273 -8.065 -91.873 1.00 48.75 153 SER A O 1
ATOM 1274 N N . PRO A 1 154 ? 55.592 -9.939 -90.862 1.00 51.78 154 PRO A N 1
ATOM 1275 C CA . PRO A 1 154 ? 56.643 -10.743 -91.466 1.00 51.78 154 PRO A CA 1
ATOM 1276 C C . PRO A 1 154 ? 56.301 -10.920 -92.948 1.00 51.78 154 PRO A C 1
ATOM 1278 O O . PRO A 1 154 ? 55.337 -11.603 -93.302 1.00 51.78 154 PRO A O 1
ATOM 1281 N N . LYS A 1 155 ? 57.073 -10.288 -93.838 1.00 51.69 155 LYS A N 1
ATOM 1282 C CA . LYS A 1 155 ? 56.989 -10.527 -95.285 1.00 51.69 155 LYS A CA 1
ATOM 1283 C C . LYS A 1 155 ? 57.229 -12.020 -95.545 1.00 51.69 155 LYS A C 1
ATOM 1285 O O . LYS A 1 155 ? 58.372 -12.474 -95.529 1.00 51.69 155 LYS A O 1
ATOM 1290 N N . ARG A 1 156 ? 56.166 -12.791 -95.814 1.00 54.22 156 ARG A N 1
ATOM 1291 C CA . ARG A 1 156 ? 56.277 -14.132 -96.410 1.00 54.22 156 ARG A CA 1
ATOM 1292 C C . ARG A 1 156 ? 57.001 -13.983 -97.751 1.00 54.22 156 ARG A C 1
ATOM 1294 O O . ARG A 1 156 ? 56.418 -13.498 -98.719 1.00 54.22 156 ARG A O 1
ATOM 1301 N N . LYS A 1 157 ? 58.275 -14.383 -97.811 1.00 57.16 157 LYS A N 1
ATOM 1302 C CA . LYS A 1 157 ? 59.000 -14.565 -99.075 1.00 57.16 157 LYS A CA 1
ATOM 1303 C C . LYS A 1 157 ? 58.275 -15.651 -99.873 1.00 57.16 157 LYS A C 1
ATOM 1305 O O . LYS A 1 157 ? 58.293 -16.816 -99.487 1.00 57.16 157 LYS A O 1
ATOM 1310 N N . LYS A 1 158 ? 57.629 -15.266 -100.976 1.00 57.03 158 LYS A N 1
ATOM 1311 C CA . LYS A 1 158 ? 57.222 -16.201 -102.030 1.00 57.03 158 LYS A CA 1
ATOM 1312 C C . LYS A 1 158 ? 58.497 -16.792 -102.632 1.00 57.03 158 LYS A C 1
ATOM 1314 O O . LYS A 1 158 ? 59.264 -16.073 -103.267 1.00 57.03 158 LYS A O 1
ATOM 1319 N N . ILE A 1 159 ? 58.732 -18.081 -102.407 1.00 58.69 159 ILE A N 1
ATOM 1320 C CA . ILE A 1 159 ? 59.689 -18.861 -103.191 1.00 58.69 159 ILE A CA 1
ATOM 1321 C C . ILE A 1 159 ? 58.961 -19.227 -104.488 1.00 58.69 159 ILE A C 1
ATOM 1323 O O . ILE A 1 159 ? 58.076 -20.079 -104.485 1.00 58.69 159 ILE A O 1
ATOM 1327 N N . ASN A 1 160 ? 59.302 -18.542 -105.581 1.00 52.34 160 ASN A N 1
ATOM 1328 C CA . ASN A 1 160 ? 58.971 -18.997 -106.928 1.00 52.34 160 ASN A CA 1
ATOM 1329 C C . ASN A 1 160 ? 59.841 -20.220 -107.233 1.00 52.34 160 ASN A C 1
ATOM 1331 O O . ASN A 1 160 ? 61.065 -20.110 -107.286 1.00 52.34 160 ASN A O 1
ATOM 1335 N N . ARG A 1 161 ? 59.210 -21.376 -107.442 1.00 55.06 161 ARG A N 1
ATOM 1336 C CA . ARG A 1 161 ? 59.834 -22.541 -108.071 1.00 55.06 161 ARG A CA 1
ATOM 1337 C C . ARG A 1 161 ? 59.345 -22.560 -109.520 1.00 55.06 161 ARG A C 1
ATOM 1339 O O . ARG A 1 161 ? 58.190 -22.888 -109.771 1.00 55.06 161 ARG A O 1
ATOM 1346 N N . CYS A 1 162 ? 60.197 -22.108 -110.439 1.00 55.84 162 CYS A N 1
ATOM 1347 C CA . CYS A 1 162 ? 60.005 -22.338 -111.869 1.00 55.84 162 CYS A CA 1
ATOM 1348 C C . CYS A 1 162 ? 60.220 -23.822 -112.189 1.00 55.84 162 CYS A C 1
ATOM 1350 O O . CYS A 1 162 ? 61.029 -24.494 -111.549 1.00 55.84 162 CYS A O 1
ATOM 1352 N N . LEU A 1 163 ? 59.445 -24.277 -113.169 1.00 52.66 163 LEU A N 1
ATOM 1353 C CA . LEU A 1 163 ? 59.383 -25.612 -113.753 1.00 52.66 163 LEU A CA 1
ATOM 1354 C C . LEU A 1 163 ? 60.679 -26.014 -114.476 1.00 52.66 163 LEU A C 1
ATOM 1356 O O . LEU A 1 163 ? 61.258 -25.186 -115.180 1.00 52.66 163 LEU A O 1
ATOM 1360 N N . ALA A 1 164 ? 61.031 -27.297 -114.370 1.00 52.12 164 ALA A N 1
ATOM 1361 C CA . ALA A 1 164 ? 61.471 -28.169 -115.463 1.00 52.12 164 ALA A CA 1
ATOM 1362 C C . ALA A 1 164 ? 61.248 -29.624 -115.026 1.00 52.12 164 ALA A C 1
ATOM 1364 O O . ALA A 1 164 ? 61.626 -29.937 -113.872 1.00 52.12 164 ALA A O 1
#

Organism: Reticulomyxa filosa (NCBI:txid46433)

Sequence (164 aa):
QQLIDEGNEKINCDFNGEMKKLNDHVDNSCPLNLLDCWYKPFGCAHECTKQKLQEHLTLKLKFHFDLVVKFVDSLKKTIKLNQDEIIQLKLKIELNEKKYEENRILINENISMELKKKEFLEKDNEIKKLEKELIKLRDEIERLKGNVSPSHSPKRKKINRCLA

InterPro domains:
  IPR001293 Zinc finger, TRAF-type [PF02176] (19-56)